Protein AF-A0A8J7ZL84-F1 (afdb_monomer_lite)

Radius of gyration: 11.17 Å; chains: 1; bounding box: 20×19×34 Å

Secondary structure (DSSP, 8-state):
-----------SSSEEEEETTT--EES-TTT--TTT----EEEEE-

Sequence (46 aa):
MFDRLRAVFRAPGTGFAECRRCGSNVDDPTAGCATCGSTEVAEYDL

pLDDT: mean 75.37, std 15.48, range [45.75, 92.62]

Foldseek 3Di:
DDDDDPDDDDDDDQKWKAAPPPRDTDPDLVCADPVPSDNRMDMDHD

Structure (mmCIF, N/CA/C/O backbone):
data_AF-A0A8J7ZL84-F1
#
_entry.id   AF-A0A8J7ZL84-F1
#
loop_
_atom_site.group_PDB
_atom_site.id
_atom_site.type_symbol
_atom_site.label_atom_id
_atom_site.label_alt_id
_atom_site.label_comp_id
_atom_site.label_asym_id
_atom_site.label_entity_id
_atom_site.label_seq_id
_atom_site.pdbx_PDB_ins_code
_atom_site.Cartn_x
_atom_site.Cartn_y
_atom_site.Cartn_z
_atom_site.occupancy
_atom_site.B_iso_or_equiv
_atom_site.auth_seq_id
_atom_site.auth_comp_id
_atom_site.auth_asym_id
_atom_site.auth_atom_id
_atom_site.pdbx_PDB_model_num
ATOM 1 N N . MET A 1 1 ? 8.683 -7.565 25.531 1.00 49.16 1 MET A N 1
ATOM 2 C CA . MET A 1 1 ? 7.404 -7.272 24.856 1.00 49.16 1 MET A CA 1
ATOM 3 C C . MET A 1 1 ? 7.706 -7.183 23.369 1.00 49.16 1 MET A C 1
ATOM 5 O O . MET A 1 1 ? 8.183 -6.158 22.911 1.00 49.16 1 MET A O 1
ATOM 9 N N . PHE A 1 2 ? 7.621 -8.317 22.670 1.00 50.66 2 PHE A N 1
ATOM 10 C CA . PHE A 1 2 ? 7.913 -8.417 21.239 1.00 50.66 2 PHE A CA 1
ATOM 11 C C . PHE A 1 2 ? 6.632 -8.097 20.469 1.00 50.66 2 PHE A C 1
ATOM 13 O O . PHE A 1 2 ? 5.706 -8.901 20.508 1.00 50.66 2 PHE A O 1
ATOM 20 N N . ASP A 1 3 ? 6.589 -6.958 19.783 1.00 45.75 3 ASP A N 1
ATOM 21 C CA . ASP A 1 3 ? 5.548 -6.647 18.798 1.00 45.75 3 ASP A CA 1
ATOM 22 C C . ASP A 1 3 ? 6.249 -6.080 17.554 1.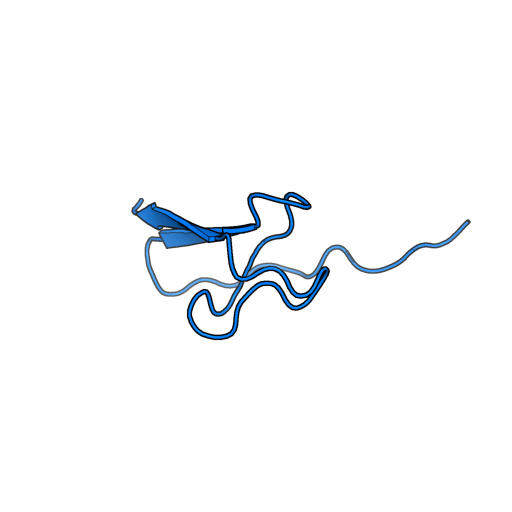00 45.75 3 ASP A C 1
ATOM 24 O O . ASP A 1 3 ? 6.773 -4.971 17.555 1.00 45.75 3 ASP A O 1
ATOM 28 N N . ARG A 1 4 ? 6.788 -6.994 16.745 1.00 53.66 4 ARG A N 1
ATOM 29 C CA . ARG A 1 4 ? 6.187 -7.530 15.515 1.00 53.66 4 ARG A CA 1
ATOM 30 C C . ARG A 1 4 ? 6.269 -6.544 14.344 1.00 53.66 4 ARG A C 1
ATOM 32 O O . ARG A 1 4 ? 5.399 -5.727 14.105 1.00 53.66 4 ARG A O 1
ATOM 39 N N . LEU A 1 5 ? 7.337 -6.777 13.574 1.00 58.69 5 LEU A N 1
ATOM 40 C CA . LEU A 1 5 ? 7.408 -6.643 12.118 1.00 58.69 5 LEU A CA 1
ATOM 41 C C . LEU A 1 5 ? 7.293 -5.212 11.572 1.00 58.69 5 LEU A C 1
ATOM 43 O O . LEU A 1 5 ? 6.321 -4.838 10.926 1.00 58.69 5 LEU A O 1
ATOM 47 N N . ARG A 1 6 ? 8.400 -4.467 11.694 1.00 58.44 6 ARG A N 1
ATOM 48 C CA . ARG A 1 6 ? 8.801 -3.509 10.653 1.00 58.44 6 ARG A CA 1
ATOM 49 C C . ARG A 1 6 ? 9.017 -4.296 9.358 1.00 58.44 6 ARG A C 1
ATOM 51 O O . ARG A 1 6 ? 10.081 -4.884 9.167 1.00 58.44 6 ARG A O 1
ATOM 58 N N . ALA A 1 7 ? 7.977 -4.373 8.532 1.00 57.62 7 ALA A N 1
ATOM 59 C CA . ALA A 1 7 ? 8.065 -4.946 7.202 1.00 57.62 7 ALA A CA 1
ATOM 60 C C . ALA A 1 7 ? 9.136 -4.199 6.397 1.00 57.62 7 ALA A C 1
ATOM 62 O O . ALA A 1 7 ? 9.23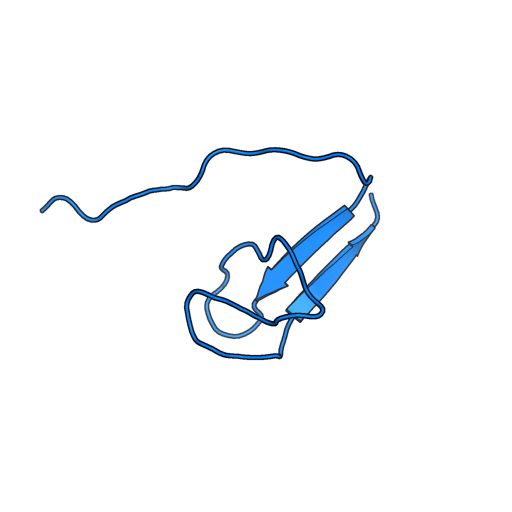4 -2.971 6.407 1.00 57.62 7 ALA A O 1
ATOM 63 N N . VAL A 1 8 ? 9.991 -5.010 5.791 1.00 53.47 8 VAL A N 1
ATOM 64 C CA . VAL A 1 8 ? 11.180 -4.655 5.033 1.00 53.47 8 VAL A CA 1
ATOM 65 C C . VAL A 1 8 ? 10.768 -4.151 3.649 1.00 53.47 8 VAL A C 1
ATOM 67 O O . VAL A 1 8 ? 10.014 -4.813 2.947 1.00 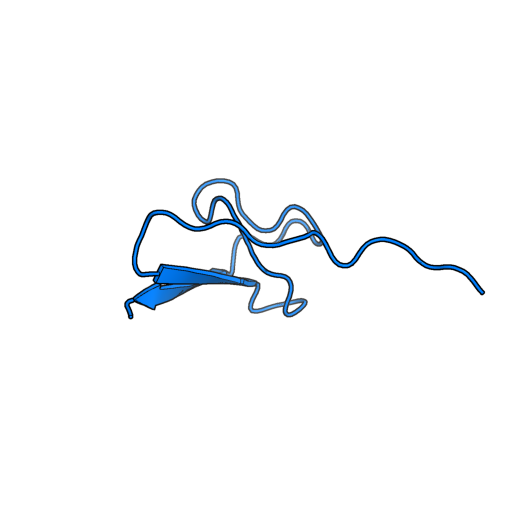53.47 8 VAL A O 1
ATOM 70 N N . PHE A 1 9 ? 11.313 -2.989 3.295 1.00 63.91 9 PHE A N 1
ATOM 71 C CA . PHE A 1 9 ? 11.395 -2.341 1.984 1.00 63.91 9 PHE A CA 1
ATOM 72 C C . PHE A 1 9 ? 11.280 -3.242 0.740 1.00 63.91 9 PHE A C 1
ATOM 74 O O . PHE A 1 9 ? 12.070 -4.179 0.601 1.00 63.91 9 PHE A O 1
ATOM 81 N N . ARG A 1 10 ? 10.493 -2.799 -0.262 1.00 48.28 10 ARG A N 1
ATOM 82 C CA . ARG A 1 10 ? 10.908 -2.829 -1.681 1.00 48.28 10 ARG A CA 1
ATOM 83 C C . ARG A 1 10 ? 10.092 -1.886 -2.588 1.00 48.28 10 ARG A C 1
ATOM 85 O O . ARG A 1 10 ? 8.886 -2.033 -2.690 1.00 48.28 10 ARG A O 1
ATOM 92 N N . ALA A 1 11 ? 10.781 -1.003 -3.319 1.00 49.12 11 ALA A N 1
ATOM 93 C CA . ALA A 1 11 ? 10.262 -0.294 -4.501 1.00 49.12 11 ALA A CA 1
ATOM 94 C C . ALA A 1 11 ? 10.422 -1.160 -5.775 1.00 49.12 11 ALA A C 1
ATOM 96 O O . ALA A 1 11 ? 11.372 -1.954 -5.850 1.00 49.12 11 ALA A O 1
ATOM 97 N N . PRO A 1 12 ? 9.543 -1.014 -6.788 1.00 48.31 12 PRO A N 1
ATOM 98 C CA . PRO A 1 12 ? 9.953 -0.243 -7.963 1.00 48.31 12 PRO A CA 1
ATOM 99 C C . PRO A 1 12 ? 8.790 0.557 -8.579 1.00 48.31 12 PRO A C 1
ATOM 101 O O . PRO A 1 12 ? 8.164 0.167 -9.557 1.00 48.31 12 PRO A O 1
ATOM 104 N N . GLY A 1 13 ? 8.563 1.718 -7.996 1.00 53.16 13 GLY A N 1
ATOM 105 C CA . GLY A 1 13 ? 8.029 2.930 -8.601 1.00 53.16 13 GLY A CA 1
ATOM 106 C C . GLY A 1 13 ? 8.675 4.035 -7.778 1.00 53.16 13 GLY A C 1
ATOM 107 O O . GLY A 1 13 ? 8.931 3.824 -6.592 1.00 53.16 13 GLY A O 1
ATOM 108 N N . THR A 1 14 ? 9.063 5.157 -8.363 1.00 61.84 14 THR A N 1
ATOM 109 C CA . THR A 1 14 ? 9.600 6.306 -7.618 1.00 61.84 14 THR A CA 1
ATOM 110 C C . THR A 1 14 ? 8.485 6.956 -6.803 1.00 61.84 14 THR A C 1
ATOM 112 O O . THR A 1 14 ? 8.216 8.130 -6.941 1.00 61.84 14 THR A O 1
ATOM 115 N N . GLY A 1 15 ? 7.787 6.193 -5.974 1.00 67.31 15 GLY A N 1
ATOM 116 C CA . GLY A 1 15 ? 6.756 6.701 -5.109 1.00 67.31 15 GLY A CA 1
ATOM 117 C C . GLY A 1 15 ? 6.412 5.707 -4.016 1.00 67.31 15 GLY A C 1
ATOM 118 O O . GLY A 1 15 ? 6.571 4.496 -4.174 1.00 67.31 15 GLY A O 1
ATOM 119 N N . PHE A 1 16 ? 6.008 6.238 -2.872 1.00 84.19 16 PHE A N 1
ATOM 120 C CA . PHE A 1 16 ? 5.565 5.459 -1.724 1.00 84.19 16 PHE A CA 1
ATOM 121 C C . PHE A 1 16 ? 4.236 6.018 -1.226 1.00 84.19 16 PHE A C 1
ATOM 123 O O . PHE A 1 16 ? 3.962 7.209 -1.371 1.00 84.19 16 PHE A O 1
ATOM 130 N N . ALA A 1 17 ? 3.411 5.156 -0.638 1.00 87.94 17 ALA A N 1
ATOM 131 C CA . ALA A 1 17 ? 2.116 5.539 -0.104 1.00 87.94 17 ALA A CA 1
ATOM 132 C C . ALA A 1 17 ? 2.052 5.292 1.413 1.00 87.94 17 ALA A C 1
ATOM 134 O O . ALA A 1 17 ? 2.590 4.306 1.918 1.00 87.94 17 ALA A O 1
ATOM 135 N N . GLU A 1 18 ? 1.405 6.193 2.153 1.00 89.94 18 GLU A N 1
ATOM 136 C CA . GLU A 1 18 ? 1.269 6.144 3.615 1.00 89.94 18 GLU A CA 1
ATOM 137 C C . GLU A 1 18 ? -0.196 6.315 4.035 1.00 89.94 18 GLU A C 1
ATOM 139 O O . GLU A 1 18 ? -0.923 7.177 3.537 1.00 89.94 18 GLU A O 1
ATOM 144 N N . CYS A 1 19 ? -0.646 5.514 5.000 1.00 92.62 19 CYS A N 1
ATOM 145 C CA . CYS A 1 19 ? -1.973 5.658 5.576 1.00 92.62 19 CYS A CA 1
ATOM 146 C C . CYS A 1 19 ? -2.064 6.898 6.473 1.00 92.62 19 CYS A C 1
ATOM 148 O O . CYS A 1 19 ? -1.388 6.997 7.497 1.00 92.62 19 CYS A O 1
ATOM 150 N N . ARG A 1 20 ? -3.020 7.783 6.181 1.00 91.12 20 ARG A N 1
ATOM 151 C CA . ARG A 1 20 ? -3.255 9.028 6.933 1.00 91.12 20 ARG A CA 1
ATOM 152 C C . ARG A 1 20 ? -3.818 8.811 8.336 1.00 91.12 20 ARG A C 1
ATOM 154 O O . ARG A 1 20 ? -3.817 9.735 9.145 1.00 91.12 20 ARG A O 1
ATOM 161 N N . ARG A 1 21 ? -4.315 7.605 8.628 1.00 89.62 21 ARG A N 1
ATOM 162 C CA . ARG A 1 21 ? -4.926 7.258 9.919 1.00 89.62 21 ARG A CA 1
ATOM 163 C C . ARG A 1 21 ? -3.944 6.654 10.910 1.00 89.62 21 ARG A C 1
ATOM 165 O O . ARG A 1 21 ? -3.997 7.007 12.083 1.00 89.62 21 ARG A O 1
ATOM 172 N N . CYS A 1 22 ? -3.085 5.742 10.464 1.00 89.75 22 CYS A N 1
ATOM 173 C CA . CYS A 1 22 ? -2.169 5.016 11.347 1.00 89.75 22 CYS A CA 1
ATOM 174 C C . CYS A 1 22 ? -0.684 5.235 11.033 1.00 89.75 22 CYS A C 1
ATOM 176 O O . CYS A 1 22 ? 0.154 4.766 11.798 1.00 89.75 22 CYS A O 1
ATOM 178 N N . GLY A 1 23 ? -0.350 5.925 9.936 1.00 87.62 23 GLY A N 1
ATOM 179 C CA . GLY A 1 23 ? 1.034 6.179 9.519 1.00 87.62 23 GLY A CA 1
ATOM 180 C C . GLY A 1 23 ? 1.767 4.935 9.012 1.00 87.62 23 GLY A C 1
ATOM 181 O O . GLY A 1 23 ? 2.992 4.904 8.983 1.00 87.62 23 GLY A O 1
ATOM 182 N N . SER A 1 24 ? 1.043 3.863 8.682 1.00 86.38 24 SER A N 1
ATOM 183 C CA . SER A 1 24 ? 1.650 2.663 8.102 1.00 86.38 24 SER A CA 1
ATOM 184 C C . SER A 1 24 ? 1.896 2.867 6.614 1.00 86.38 24 SER A C 1
ATOM 186 O O . SER A 1 24 ? 1.045 3.429 5.924 1.00 86.38 24 SER A O 1
ATOM 188 N N . ASN A 1 25 ? 3.027 2.365 6.120 1.00 87.44 25 ASN A N 1
ATOM 189 C CA . ASN A 1 25 ? 3.272 2.289 4.684 1.00 87.44 25 ASN A CA 1
ATOM 190 C C . ASN A 1 25 ? 2.225 1.382 4.031 1.00 87.44 25 ASN A C 1
ATOM 192 O O . ASN A 1 25 ? 1.853 0.349 4.593 1.00 87.44 25 ASN A O 1
ATOM 196 N N . VAL A 1 26 ? 1.745 1.795 2.866 1.00 86.94 26 VAL A N 1
ATOM 197 C CA . VAL A 1 26 ? 0.737 1.092 2.081 1.00 86.94 26 VAL A CA 1
ATOM 198 C C . VAL A 1 26 ? 1.383 0.677 0.769 1.00 86.94 26 VAL A C 1
ATOM 200 O O . VAL A 1 26 ? 1.801 1.524 -0.013 1.00 86.94 26 VAL A O 1
ATOM 203 N N . ASP A 1 27 ? 1.481 -0.631 0.544 1.00 79.31 27 ASP A N 1
ATOM 204 C CA . ASP A 1 27 ? 2.080 -1.172 -0.680 1.00 79.31 27 ASP A CA 1
ATOM 205 C C . ASP A 1 27 ? 1.132 -1.060 -1.885 1.00 79.31 27 ASP A C 1
ATOM 207 O O . ASP A 1 27 ? 1.582 -0.867 -3.010 1.00 79.31 27 ASP A O 1
ATOM 211 N N . ASP A 1 28 ? -0.179 -1.152 -1.641 1.00 80.62 28 ASP A N 1
ATOM 212 C CA . ASP A 1 28 ? -1.221 -1.017 -2.658 1.00 80.62 28 ASP A CA 1
ATOM 213 C C . ASP A 1 28 ? -2.283 0.004 -2.201 1.00 80.62 28 ASP A C 1
ATOM 215 O O . ASP A 1 28 ? -3.179 -0.332 -1.417 1.00 80.62 28 ASP A O 1
ATOM 219 N N . PRO A 1 29 ? -2.186 1.278 -2.631 1.00 72.62 29 PRO A N 1
ATOM 220 C CA . PRO A 1 29 ? -3.122 2.319 -2.209 1.00 72.62 29 PRO A CA 1
ATOM 221 C C . PRO A 1 29 ? -4.551 2.056 -2.703 1.00 72.62 29 PRO A C 1
ATOM 223 O O . PRO A 1 29 ? -5.500 2.543 -2.089 1.00 72.62 29 PRO A O 1
ATOM 226 N N . THR A 1 30 ? -4.72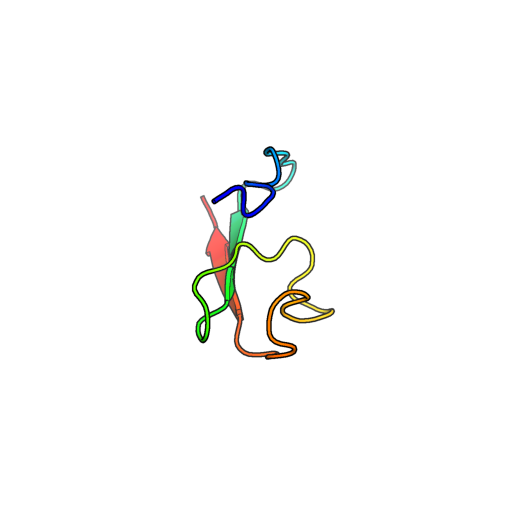8 1.248 -3.757 1.00 79.12 30 THR A N 1
ATOM 227 C CA . THR A 1 30 ? -6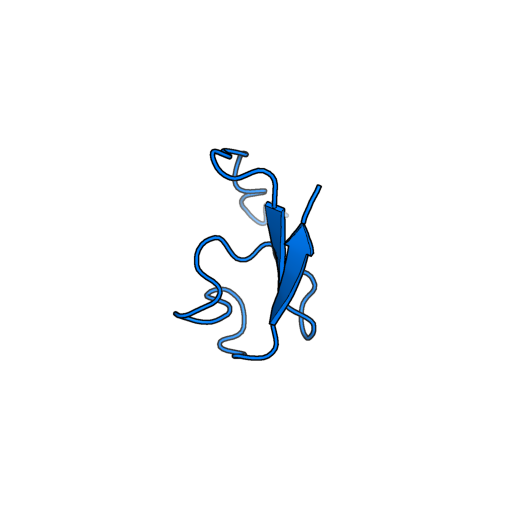.050 0.919 -4.311 1.00 79.12 30 THR A CA 1
ATOM 228 C C . THR A 1 30 ? -6.825 -0.069 -3.440 1.00 79.12 30 THR A C 1
ATOM 230 O O . THR A 1 30 ? -8.051 0.007 -3.363 1.00 79.12 30 THR A O 1
ATOM 233 N N . ALA A 1 31 ? -6.118 -0.955 -2.734 1.00 82.12 31 ALA A N 1
ATOM 234 C CA . ALA A 1 31 ? -6.692 -1.884 -1.767 1.00 82.12 31 ALA A CA 1
ATOM 235 C C . ALA A 1 31 ? -6.947 -1.244 -0.387 1.00 82.12 31 ALA A C 1
ATOM 237 O O . ALA A 1 31 ? -7.748 -1.760 0.396 1.00 82.12 31 ALA A O 1
ATOM 238 N N . GLY A 1 32 ? -6.292 -0.117 -0.088 1.00 83.12 32 GLY A N 1
ATOM 239 C CA . GLY A 1 32 ? -6.355 0.559 1.206 1.00 83.12 32 GLY A CA 1
ATOM 240 C C . GLY A 1 32 ? -5.377 -0.007 2.243 1.00 83.12 32 GLY A C 1
ATOM 241 O O . GLY A 1 32 ? -4.622 -0.949 2.012 1.00 83.12 32 GLY A O 1
ATOM 242 N N . CYS A 1 33 ? -5.357 0.600 3.429 1.00 88.56 33 CYS A N 1
ATOM 243 C CA . CYS A 1 33 ? -4.422 0.244 4.487 1.00 88.56 33 CYS A CA 1
ATOM 244 C C . CYS A 1 33 ? -4.770 -1.111 5.116 1.00 88.56 33 CYS A C 1
ATOM 246 O O . CYS A 1 33 ? -5.713 -1.220 5.900 1.00 88.56 33 CYS A O 1
ATOM 248 N N . ALA A 1 34 ? -3.937 -2.123 4.876 1.00 85.06 34 ALA A N 1
ATOM 249 C CA . ALA A 1 34 ? -4.083 -3.449 5.479 1.00 85.06 34 ALA A CA 1
ATOM 250 C C . ALA A 1 34 ? -3.937 -3.458 7.017 1.00 85.06 34 ALA A C 1
ATOM 252 O O . ALA A 1 34 ? -4.371 -4.403 7.672 1.00 85.06 34 ALA A O 1
ATOM 253 N N . THR A 1 35 ? -3.338 -2.418 7.611 1.00 85.31 35 THR A N 1
ATOM 254 C CA . THR A 1 35 ? -3.118 -2.332 9.063 1.00 85.31 35 THR A CA 1
ATOM 255 C C . THR A 1 35 ? -4.367 -1.901 9.825 1.00 85.31 35 THR A C 1
ATOM 257 O O . THR A 1 35 ? -4.664 -2.456 10.879 1.00 85.31 35 THR A O 1
ATOM 260 N N . CYS A 1 36 ? -5.089 -0.895 9.326 1.00 87.38 36 CYS A N 1
ATOM 261 C CA . CYS A 1 36 ? -6.238 -0.316 10.032 1.00 87.38 36 CYS A CA 1
ATOM 262 C C . CYS A 1 36 ? -7.551 -0.368 9.239 1.00 87.38 36 CYS A C 1
ATOM 264 O O . CYS A 1 36 ? -8.583 0.059 9.752 1.00 87.38 36 CYS A O 1
ATOM 266 N N . GLY A 1 37 ? -7.521 -0.868 8.002 1.00 86.06 37 GLY A N 1
ATOM 267 C CA . GLY A 1 37 ? -8.675 -0.944 7.105 1.00 86.06 37 GLY A CA 1
ATOM 268 C C . GLY A 1 37 ? -9.114 0.398 6.517 1.00 86.06 37 GLY A C 1
ATOM 269 O O . GLY A 1 37 ? -10.153 0.460 5.868 1.00 86.06 37 GLY A O 1
ATOM 270 N N . SER A 1 38 ? -8.369 1.484 6.750 1.00 86.62 38 SER A N 1
ATOM 271 C CA . SER A 1 38 ? -8.703 2.793 6.183 1.00 86.62 38 SER A CA 1
ATOM 272 C C . SER A 1 38 ? -8.311 2.875 4.710 1.00 86.62 38 SER A C 1
ATOM 274 O O . SER A 1 38 ? -7.230 2.441 4.322 1.00 86.62 38 SER A O 1
ATOM 276 N N . THR A 1 39 ? -9.158 3.502 3.901 1.00 88.75 39 THR A N 1
ATOM 277 C CA . THR A 1 39 ? -8.874 3.841 2.499 1.00 88.75 39 THR A CA 1
ATOM 278 C C . THR A 1 39 ? -8.240 5.227 2.350 1.00 88.75 39 THR A C 1
ATOM 280 O O . THR A 1 39 ? -8.012 5.688 1.238 1.00 88.75 39 THR A O 1
ATOM 283 N N . GLU A 1 40 ? -7.972 5.923 3.458 1.00 90.94 40 GLU A N 1
ATOM 284 C CA . GLU A 1 40 ? -7.333 7.239 3.455 1.00 90.94 40 GLU A CA 1
ATOM 285 C C . GLU A 1 40 ? -5.811 7.079 3.358 1.00 90.94 40 GLU A C 1
ATOM 287 O O . GLU A 1 40 ? -5.108 6.925 4.366 1.00 90.94 40 GLU A O 1
ATOM 292 N N . VAL A 1 41 ? -5.307 7.108 2.127 1.00 89.94 41 VAL A N 1
ATOM 293 C CA . VAL A 1 41 ? -3.891 6.924 1.796 1.00 89.94 41 VAL A CA 1
ATOM 294 C C . VAL A 1 41 ? -3.368 8.171 1.079 1.00 89.94 41 VAL A C 1
ATOM 296 O O . VAL A 1 41 ? -4.061 8.740 0.240 1.00 89.94 41 VAL A O 1
ATOM 299 N N . ALA A 1 42 ? -2.170 8.624 1.445 1.00 89.19 42 ALA A N 1
ATOM 300 C CA . ALA A 1 42 ? -1.441 9.662 0.726 1.00 89.19 42 ALA A CA 1
ATOM 301 C C . ALA A 1 42 ? -0.325 9.033 -0.101 1.00 89.19 42 ALA A C 1
ATOM 303 O O . ALA A 1 42 ? 0.442 8.225 0.415 1.00 89.19 42 ALA A O 1
ATOM 304 N N . GLU A 1 43 ? -0.241 9.430 -1.363 1.00 87.56 43 GLU A N 1
ATOM 305 C CA . GLU A 1 43 ? 0.760 8.971 -2.318 1.00 87.56 43 GLU A CA 1
ATOM 306 C C . GLU A 1 43 ? 1.802 10.074 -2.520 1.00 87.56 43 GLU A C 1
ATOM 308 O O . GLU A 1 43 ? 1.462 11.255 -2.635 1.00 87.56 43 GLU A O 1
ATOM 313 N N . TYR A 1 44 ? 3.072 9.688 -2.542 1.00 83.25 44 TYR A N 1
ATOM 314 C CA . TYR A 1 44 ? 4.196 10.584 -2.765 1.00 83.25 44 TYR A CA 1
ATOM 315 C C . TYR A 1 44 ? 4.982 10.086 -3.965 1.00 83.25 44 TYR A C 1
ATOM 317 O O . TYR A 1 44 ? 5.496 8.973 -3.915 1.00 83.25 44 TYR A O 1
ATOM 325 N N . ASP A 1 45 ? 5.097 10.912 -5.001 1.00 80.38 45 ASP A N 1
ATOM 326 C CA . ASP A 1 45 ? 6.088 10.742 -6.066 1.00 80.38 45 ASP A CA 1
ATOM 327 C C . ASP A 1 45 ? 7.452 11.288 -5.594 1.00 80.38 45 ASP A C 1
ATOM 329 O O . ASP A 1 45 ? 7.511 12.256 -4.826 1.00 80.38 45 ASP A O 1
ATOM 333 N N . LEU A 1 46 ? 8.539 10.651 -6.032 1.00 68.25 46 LEU A N 1
ATOM 334 C CA . LEU A 1 46 ? 9.943 11.005 -5.786 1.00 68.25 46 LEU A CA 1
ATOM 335 C C . LEU A 1 46 ? 10.527 11.796 -6.958 1.00 68.25 46 LEU A C 1
ATOM 337 O O . LEU A 1 46 ? 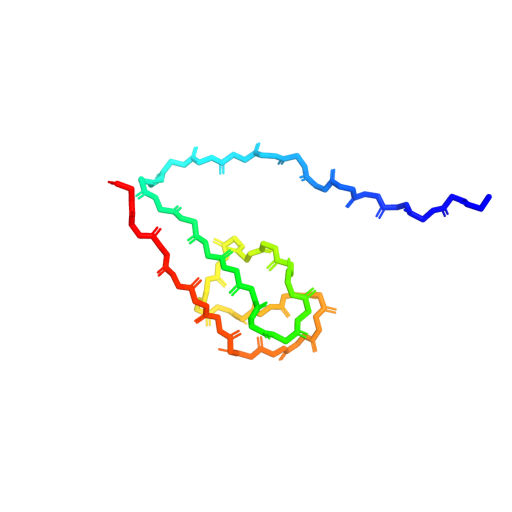10.380 11.340 -8.115 1.00 68.25 46 LEU A O 1
#